Protein AF-A0A1S3QRT1-F1 (afdb_monomer)

pLDDT: mean 77.17, std 11.08, range [49.81, 95.31]

Radius of gyration: 33.48 Å; Cα contacts (8 Å, |Δi|>4): 80; chains: 1; bounding box: 68×28×80 Å

Solvent-accessible surface area (backbone atoms only — not comparable to full-atom values): 7168 Å² total; per-residue (Å²): 110,84,84,40,29,55,74,30,82,55,64,89,86,66,79,66,92,62,74,59,30,51,37,72,64,43,56,60,52,53,52,52,48,51,53,50,51,52,50,51,54,50,52,51,49,50,52,54,47,48,56,51,48,53,56,64,50,42,74,70,42,90,75,38,71,71,60,51,52,54,48,51,59,55,48,46,76,75,34,79,81,69,75,87,68,73,60,79,76,54,52,59,57,51,34,31,71,33,51,70,85,90,21,60,21,85,82,55,54,72,69,58,54,51,53,52,63,76,70,109

Mean predicted aligned error: 14.8 Å

Foldseek 3Di:
DVQQDWPHADDPPPPDPDRIGHHPCVVVVVVVVVVVVVVVVVVVVVVVVVVVVCVVCLVVPQDHPVLVVVLVVLVCVQCVVPPVDHDPVVVLVSLQPRDPPVHQHVPHDPVVVVVVVVVD

Sequence (120 aa):
MLSCLGGKTCDPDSGNTEPECGSTFAYTYFVSFIFFCSFLMLNLFVAVIMDNFEYLTRDSSILGPHHLDEYVRIWAEYDPAACGRIHYKDMYSLLRVISPPLGLGKKCPHRVACKVWTKL

Secondary structure (DSSP, 8-state):
-GGGSSSBPPPGGG--SSS-B--TTHHHHHHHHHHHHHHHHHHHHHHHHHHHHHHHHHTTSSS-HHHHHHHHHHHHHH-TT--S---HHHHHHHHHHSPTTTS--TT--HHHHHHHHTT-

Structure (mmCIF, N/CA/C/O backbone):
data_AF-A0A1S3QRT1-F1
#
_entry.id   AF-A0A1S3QRT1-F1
#
loop_
_atom_site.group_PDB
_atom_site.id
_atom_site.type_symbol
_atom_site.label_atom_id
_atom_site.label_alt_id
_atom_site.label_comp_id
_atom_site.label_asym_id
_atom_site.label_entity_id
_atom_site.label_seq_id
_atom_site.pdbx_PDB_ins_code
_atom_site.Cartn_x
_atom_site.Cartn_y
_atom_site.Cartn_z
_atom_site.occupancy
_atom_site.B_iso_or_equiv
_atom_site.auth_seq_id
_atom_site.auth_comp_id
_atom_site.auth_asym_id
_atom_site.auth_atom_id
_atom_site.pdbx_PDB_model_num
ATOM 1 N N . MET A 1 1 ? -15.732 8.304 24.850 1.00 72.62 1 MET A N 1
ATOM 2 C CA . MET A 1 1 ? -15.004 7.945 26.088 1.00 72.62 1 MET A CA 1
ATOM 3 C C . MET A 1 1 ? -15.834 8.238 27.337 1.00 72.62 1 MET A C 1
ATOM 5 O O . MET A 1 1 ? -16.195 7.296 28.024 1.00 72.62 1 MET A O 1
ATOM 9 N N . LEU A 1 2 ? -16.215 9.499 27.593 1.00 77.94 2 LEU A N 1
ATOM 10 C CA . LEU A 1 2 ? -16.957 9.899 28.806 1.00 77.94 2 LEU A CA 1
ATOM 11 C C . LEU A 1 2 ? -18.351 9.249 28.958 1.00 77.94 2 LEU A C 1
ATOM 13 O O . LEU A 1 2 ? -18.864 9.111 30.066 1.00 77.94 2 LEU A O 1
ATOM 17 N N . SER A 1 3 ? -18.970 8.831 27.853 1.00 78.25 3 SER A N 1
ATOM 18 C CA . SER A 1 3 ? -20.293 8.193 27.857 1.00 78.25 3 SER A CA 1
ATOM 19 C C . SER A 1 3 ? -20.287 6.740 28.343 1.00 78.25 3 SER A C 1
ATOM 21 O O . SER A 1 3 ? -21.353 6.223 28.637 1.00 78.25 3 SER A O 1
ATOM 23 N N . CYS A 1 4 ? -19.118 6.096 28.440 1.00 80.56 4 CYS A N 1
ATOM 24 C CA . CYS A 1 4 ? -18.975 4.690 28.850 1.00 80.56 4 CYS A CA 1
ATOM 25 C C . CYS A 1 4 ? -18.450 4.532 30.289 1.00 80.56 4 CYS A C 1
ATOM 27 O O . CYS A 1 4 ? -18.101 3.426 30.702 1.00 80.56 4 CYS A O 1
ATOM 29 N N . LEU A 1 5 ? -18.332 5.642 31.022 1.00 79.50 5 LEU A N 1
ATOM 30 C CA . LEU A 1 5 ? -17.910 5.659 32.422 1.00 79.50 5 LEU A CA 1
ATOM 31 C C . LEU A 1 5 ? -18.994 5.092 33.334 1.00 79.50 5 LEU A C 1
ATOM 33 O O . LEU A 1 5 ? -20.151 5.057 32.937 1.00 79.50 5 LEU A O 1
ATOM 37 N N . GLY A 1 6 ? -18.608 4.661 34.536 1.00 77.88 6 GLY A N 1
ATOM 38 C CA . GLY A 1 6 ? -19.549 4.143 35.533 1.00 77.88 6 GLY A CA 1
ATOM 39 C C . GLY A 1 6 ? -20.632 5.153 35.922 1.00 77.88 6 GLY A C 1
ATOM 40 O O . GLY A 1 6 ? -20.460 6.364 35.753 1.00 77.88 6 GLY A O 1
ATOM 41 N N . GLY A 1 7 ? -21.755 4.636 36.424 1.00 75.12 7 GLY A N 1
ATOM 42 C CA . GLY A 1 7 ? -22.906 5.438 36.844 1.00 75.12 7 GLY A CA 1
ATOM 43 C C . GLY A 1 7 ? -23.791 5.936 35.694 1.00 75.12 7 GLY A C 1
ATOM 44 O O . GLY A 1 7 ? -24.497 6.933 35.848 1.00 75.12 7 GLY A O 1
ATOM 45 N N . LYS A 1 8 ? -23.745 5.297 34.517 1.00 77.62 8 LYS A N 1
ATOM 46 C CA . LYS A 1 8 ? -24.663 5.590 33.404 1.00 77.62 8 LYS A CA 1
ATOM 47 C C . LYS A 1 8 ? -25.908 4.720 33.498 1.00 77.62 8 LYS A C 1
ATOM 49 O O . LYS A 1 8 ? -25.856 3.602 34.000 1.00 77.62 8 LYS A O 1
ATOM 54 N N . THR A 1 9 ? -27.021 5.237 32.983 1.00 76.50 9 THR A N 1
ATOM 55 C CA . THR A 1 9 ? -28.303 4.528 32.953 1.00 76.50 9 THR A CA 1
ATOM 56 C C . THR A 1 9 ? -28.186 3.266 32.107 1.00 76.50 9 THR A C 1
ATOM 58 O O . THR A 1 9 ? -27.830 3.349 30.928 1.00 76.50 9 THR A O 1
ATOM 61 N N . CYS A 1 10 ? -28.480 2.115 32.707 1.00 77.12 10 CYS A N 1
ATOM 62 C CA . CYS A 1 10 ? -28.590 0.854 31.989 1.00 77.12 10 CYS A CA 1
ATOM 63 C C . CYS A 1 10 ? -29.819 0.830 31.078 1.00 77.12 10 CYS A C 1
ATOM 65 O O . CYS A 1 10 ? -30.830 1.476 31.357 1.00 77.12 10 CYS A O 1
ATOM 67 N N . ASP A 1 11 ? -29.721 0.059 29.999 1.00 82.19 11 ASP A N 1
ATOM 68 C CA . ASP A 1 11 ? -30.869 -0.250 29.157 1.00 82.19 11 ASP A CA 1
ATOM 69 C C . ASP A 1 11 ? -31.883 -1.108 29.947 1.00 82.19 11 ASP A C 1
ATOM 71 O O . ASP A 1 11 ? -31.460 -2.040 30.644 1.00 82.19 11 ASP A O 1
ATOM 75 N N . PRO A 1 12 ? -33.193 -0.810 29.891 1.00 74.12 12 PRO A N 1
ATOM 76 C CA . PRO A 1 12 ? -34.214 -1.527 30.655 1.00 74.12 12 PRO A CA 1
ATOM 77 C C . PRO A 1 12 ? -34.335 -3.019 30.299 1.00 74.12 12 PRO A C 1
ATOM 79 O O . PRO A 1 12 ? -34.754 -3.795 31.155 1.00 74.12 12 PRO A O 1
ATOM 82 N N . ASP A 1 13 ? -33.909 -3.440 29.104 1.00 78.56 13 ASP A N 1
ATOM 83 C CA . ASP A 1 13 ? -33.923 -4.849 28.684 1.00 78.56 13 ASP A CA 1
ATOM 84 C C . ASP A 1 13 ? -32.652 -5.611 29.103 1.00 78.56 13 ASP A C 1
ATOM 86 O O . ASP A 1 13 ? -32.539 -6.820 28.892 1.00 78.56 13 ASP A O 1
ATOM 90 N N . SER A 1 14 ? -31.677 -4.935 29.724 1.00 74.69 14 SER A N 1
ATOM 91 C CA . SER A 1 14 ? -30.378 -5.537 30.065 1.00 74.69 14 SER A CA 1
ATOM 92 C C . SER A 1 14 ? -30.428 -6.573 31.196 1.00 74.69 14 SER A C 1
ATOM 94 O O . SER A 1 14 ? -29.433 -7.255 31.428 1.00 74.69 14 SER A O 1
ATOM 96 N N . GLY A 1 15 ? -31.557 -6.709 31.905 1.00 70.62 15 GLY A N 1
ATOM 97 C CA . GLY A 1 15 ? -31.729 -7.684 32.993 1.00 70.62 15 GLY A CA 1
ATOM 98 C C . GLY A 1 15 ? -30.758 -7.509 34.172 1.00 70.62 15 GLY A C 1
ATOM 99 O O . GLY A 1 15 ? -30.683 -8.385 35.033 1.00 70.62 15 GLY A O 1
ATOM 100 N N . ASN A 1 16 ? -30.007 -6.405 34.217 1.00 69.44 16 ASN A N 1
ATOM 101 C CA . ASN A 1 16 ? -29.028 -6.128 35.260 1.00 69.44 16 ASN A CA 1
ATOM 102 C C . ASN A 1 16 ? -29.718 -5.719 36.566 1.00 69.44 16 ASN A C 1
ATOM 104 O O . ASN A 1 16 ? -30.611 -4.875 36.584 1.00 69.44 16 ASN A O 1
ATOM 108 N N . THR A 1 17 ? -29.264 -6.300 37.676 1.00 63.41 17 THR A N 1
ATOM 109 C CA . THR A 1 17 ? -29.756 -6.001 39.029 1.00 63.41 17 THR A CA 1
ATOM 110 C C . THR A 1 17 ? -29.206 -4.696 39.603 1.00 63.41 17 THR A C 1
ATOM 112 O O . THR A 1 17 ? -29.791 -4.163 40.542 1.00 63.41 17 THR A O 1
ATOM 115 N N . GLU A 1 18 ? -28.108 -4.171 39.052 1.00 64.19 18 GLU A N 1
ATOM 116 C CA . GLU A 1 18 ? -27.488 -2.923 39.506 1.00 64.19 18 GLU A CA 1
ATOM 117 C C . GLU A 1 18 ? -27.711 -1.789 38.487 1.00 64.19 18 GLU A C 1
ATOM 119 O O . GLU A 1 18 ? -27.505 -1.998 37.290 1.00 64.19 18 GLU A O 1
ATOM 124 N N . PRO A 1 19 ? -28.122 -0.582 38.927 1.00 62.78 19 PRO A N 1
ATOM 125 C CA . PRO A 1 19 ? -28.457 0.540 38.045 1.00 62.78 19 PRO A CA 1
ATOM 126 C C . PRO A 1 19 ? -27.233 1.269 37.465 1.00 62.78 19 PRO A C 1
ATOM 128 O O . PRO A 1 19 ? -27.397 2.261 36.752 1.00 62.78 19 PRO A O 1
ATOM 131 N N . GLU A 1 20 ? -26.015 0.813 37.766 1.00 67.38 20 GLU A N 1
ATOM 132 C CA . GLU A 1 20 ? -24.780 1.420 37.277 1.00 67.38 20 GLU A CA 1
ATOM 133 C C . GLU A 1 20 ? -24.234 0.659 36.066 1.00 67.38 20 GLU A C 1
ATOM 135 O O . GLU A 1 20 ? -23.588 -0.380 36.189 1.00 67.38 20 GLU A O 1
ATOM 140 N N . CYS A 1 21 ? -24.453 1.209 34.872 1.00 73.50 21 CYS A N 1
ATOM 141 C CA . CYS A 1 21 ? -23.792 0.750 33.657 1.00 73.50 21 CYS A CA 1
ATOM 142 C C . CYS A 1 21 ? -22.555 1.598 33.350 1.00 73.50 21 CYS A C 1
ATOM 144 O O . CYS A 1 21 ? -22.511 2.804 33.601 1.00 73.50 21 CYS A O 1
ATOM 146 N N . GLY A 1 22 ? -21.548 0.953 32.760 1.00 78.31 22 GLY A N 1
ATOM 147 C CA . GLY A 1 22 ? -20.270 1.570 32.406 1.00 78.31 22 GLY A CA 1
ATOM 148 C C . GLY A 1 22 ? -19.155 1.259 33.403 1.00 78.31 22 GLY A C 1
ATOM 149 O O . GLY A 1 22 ? -19.388 0.898 34.550 1.00 78.31 22 GLY A O 1
ATOM 150 N N . SER A 1 23 ? -17.909 1.365 32.946 1.00 81.56 23 SER A N 1
ATOM 151 C CA . SER A 1 23 ? -16.733 1.029 33.751 1.00 81.56 23 SER A CA 1
ATOM 152 C C . SER A 1 23 ? -15.617 2.026 33.504 1.00 81.56 23 SER A C 1
ATOM 154 O O . SER A 1 23 ? -15.365 2.440 32.372 1.00 81.56 23 SER A O 1
ATOM 156 N N . THR A 1 24 ? -14.879 2.366 34.557 1.00 81.75 24 THR A N 1
ATOM 157 C CA . THR A 1 24 ? -13.655 3.174 34.462 1.00 81.75 24 THR A CA 1
ATOM 158 C C . THR A 1 24 ? -12.594 2.500 33.577 1.00 81.75 24 THR A C 1
ATOM 160 O O . THR A 1 24 ? -11.746 3.185 33.008 1.00 81.75 24 THR A O 1
ATOM 163 N N . PHE A 1 25 ? -12.697 1.181 33.355 1.00 83.38 25 PHE A N 1
ATOM 164 C CA . PHE A 1 25 ? -11.884 0.435 32.387 1.00 83.38 25 PHE A CA 1
ATOM 165 C C . PHE A 1 25 ? -12.049 0.925 30.934 1.00 83.38 25 PHE A C 1
ATOM 167 O O . PHE A 1 25 ? -11.155 0.733 30.107 1.00 83.38 25 PHE A O 1
ATOM 174 N N . ALA A 1 26 ? -13.139 1.640 30.623 1.00 85.56 26 ALA A N 1
ATOM 175 C CA . ALA A 1 26 ? -13.325 2.293 29.332 1.00 85.56 26 ALA A CA 1
ATOM 176 C C . ALA A 1 26 ? -12.169 3.252 28.995 1.00 85.56 26 ALA A C 1
ATOM 178 O O . ALA A 1 26 ? -11.808 3.370 27.824 1.00 85.56 26 ALA A O 1
ATOM 179 N N . TYR A 1 27 ? -11.546 3.898 29.994 1.00 87.88 27 TYR A N 1
ATOM 180 C CA . TYR A 1 27 ? -10.394 4.768 29.751 1.00 87.88 27 TYR A CA 1
ATOM 181 C C . TYR A 1 27 ? -9.239 4.005 29.095 1.00 87.88 27 TYR A C 1
ATOM 183 O O . TYR A 1 27 ? -8.754 4.398 28.034 1.00 87.88 27 TYR A O 1
ATOM 191 N N . THR A 1 28 ? -8.849 2.878 29.686 1.00 88.94 28 THR A N 1
ATOM 192 C CA . THR A 1 28 ? -7.751 2.037 29.199 1.00 88.94 28 THR A CA 1
ATOM 193 C C . THR A 1 28 ? -8.063 1.440 27.825 1.00 88.94 28 THR A C 1
ATOM 195 O O . THR A 1 28 ? -7.190 1.415 26.956 1.00 88.94 28 THR A O 1
ATOM 198 N N . TYR A 1 29 ? -9.315 1.035 27.585 1.00 90.31 29 TYR A N 1
ATOM 199 C CA . TYR A 1 29 ? -9.765 0.547 26.278 1.00 90.31 29 TYR A CA 1
ATOM 200 C C . TYR A 1 29 ? -9.625 1.613 25.180 1.00 90.31 29 TYR A C 1
ATOM 202 O O . TYR A 1 29 ? -8.974 1.376 24.168 1.00 90.31 29 TYR A O 1
ATOM 210 N N . PHE A 1 30 ? -10.174 2.816 25.383 1.00 90.81 30 PHE A N 1
ATOM 211 C CA . PHE A 1 30 ? -10.118 3.862 24.357 1.00 90.81 30 PHE A CA 1
ATOM 212 C C . PHE A 1 30 ? -8.693 4.393 24.133 1.00 90.81 30 PHE A C 1
ATOM 214 O O . PHE A 1 30 ? -8.331 4.656 22.990 1.00 90.81 30 PHE A O 1
ATOM 221 N N . VAL A 1 31 ? -7.867 4.522 25.179 1.00 92.31 31 VAL A N 1
ATOM 222 C CA . VAL A 1 31 ? -6.466 4.972 25.034 1.00 92.31 31 VAL A CA 1
ATOM 223 C C . VAL A 1 31 ? -5.635 3.958 24.248 1.00 92.31 31 VAL A C 1
ATOM 225 O O . VAL A 1 31 ? -4.958 4.337 23.292 1.00 92.31 31 VAL A O 1
ATOM 228 N N . SER A 1 32 ? -5.707 2.674 24.613 1.00 94.00 32 SER A N 1
ATOM 229 C CA . SER A 1 32 ? -4.981 1.616 23.897 1.00 94.00 32 SER A CA 1
ATOM 230 C C . SER A 1 32 ? -5.458 1.482 22.450 1.00 94.00 32 SER A C 1
ATOM 232 O O . SER A 1 32 ? -4.635 1.375 21.542 1.00 94.00 32 SER A O 1
ATOM 234 N N . PHE A 1 33 ? -6.768 1.584 22.218 1.00 93.25 33 PHE A N 1
ATOM 235 C CA . PHE A 1 33 ? -7.346 1.547 20.880 1.00 93.25 33 PHE A CA 1
ATOM 236 C C . PHE A 1 33 ? -6.871 2.711 20.002 1.00 93.25 33 PHE A C 1
ATOM 238 O O . PHE A 1 33 ? -6.462 2.487 18.865 1.00 93.25 33 PHE A O 1
ATOM 245 N N . ILE A 1 34 ? -6.875 3.948 20.514 1.00 92.75 34 ILE A N 1
ATOM 246 C CA . ILE A 1 34 ? -6.406 5.124 19.762 1.00 92.75 34 ILE A CA 1
ATOM 247 C C . ILE A 1 34 ? -4.918 4.995 19.425 1.00 92.75 34 ILE A C 1
ATOM 249 O O . ILE A 1 34 ? -4.522 5.279 18.292 1.00 92.75 34 ILE A O 1
ATOM 253 N N . PHE A 1 35 ? -4.099 4.543 20.377 1.00 94.81 35 PHE A N 1
ATOM 254 C CA . PHE A 1 35 ? -2.672 4.323 20.149 1.00 94.81 35 PHE A CA 1
ATOM 255 C C . PHE A 1 35 ? -2.429 3.269 19.060 1.00 94.81 35 PHE A C 1
ATOM 257 O O . PHE A 1 35 ? -1.698 3.523 18.104 1.00 94.81 35 PHE A O 1
ATOM 264 N N . PHE A 1 36 ? -3.098 2.117 19.157 1.00 95.19 36 PHE A N 1
ATOM 265 C CA . PHE A 1 36 ? -2.966 1.040 18.181 1.00 95.19 36 PHE A CA 1
ATOM 266 C C . PHE A 1 36 ? -3.483 1.446 16.794 1.00 95.19 36 PHE A C 1
ATOM 268 O O . PHE A 1 36 ? -2.809 1.217 15.794 1.00 95.19 36 PHE A O 1
ATOM 275 N N . CYS A 1 37 ? -4.633 2.120 16.723 1.00 95.31 37 CYS A N 1
ATOM 276 C CA . CYS A 1 37 ? -5.202 2.620 15.471 1.00 95.31 37 CYS A CA 1
ATOM 277 C C . CYS A 1 37 ? -4.274 3.638 14.793 1.00 95.31 37 CYS A C 1
ATOM 279 O O . CYS A 1 37 ? -4.026 3.548 13.593 1.00 95.31 37 CYS A O 1
ATOM 281 N N . SER A 1 38 ? -3.688 4.560 15.562 1.00 94.38 38 SER A N 1
ATOM 282 C CA . SER A 1 38 ? -2.748 5.556 15.030 1.00 94.38 38 SER A CA 1
ATOM 283 C C . SER A 1 38 ? -1.460 4.904 14.523 1.00 94.38 38 SER A C 1
ATOM 285 O O . SER A 1 38 ? -0.961 5.274 13.462 1.00 94.38 38 SER A O 1
ATOM 287 N N . PHE A 1 39 ? -0.949 3.896 15.241 1.00 93.81 39 PHE A N 1
ATOM 288 C CA . PHE A 1 39 ? 0.196 3.102 14.800 1.00 93.81 39 PHE A CA 1
ATOM 289 C C . PHE A 1 39 ? -0.110 2.364 13.493 1.00 93.81 39 PHE A C 1
ATOM 291 O O . PHE A 1 39 ? 0.673 2.447 12.552 1.00 93.81 39 PHE A O 1
ATOM 298 N N . LEU A 1 40 ? -1.255 1.686 13.389 1.00 93.38 40 LEU A N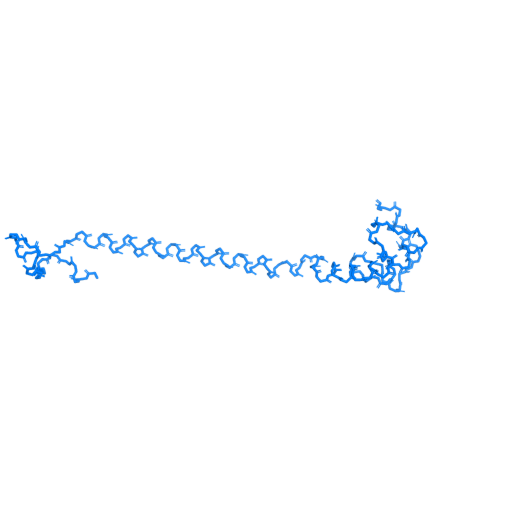 1
ATOM 299 C CA . LEU A 1 40 ? -1.646 1.005 12.154 1.00 93.38 40 LEU A CA 1
ATOM 300 C C . LEU A 1 40 ? -1.824 1.978 10.983 1.00 93.38 40 LEU A C 1
ATOM 302 O O . LEU A 1 40 ? -1.301 1.713 9.906 1.00 93.38 40 LEU A O 1
ATOM 306 N N . MET A 1 41 ? -2.500 3.113 11.190 1.00 91.19 41 MET A N 1
ATOM 307 C CA . MET A 1 41 ? -2.706 4.128 10.149 1.00 91.19 41 MET A CA 1
ATOM 308 C C . MET A 1 41 ? -1.382 4.727 9.660 1.00 91.19 41 MET A C 1
ATOM 310 O O . MET A 1 41 ? -1.200 4.891 8.456 1.00 91.19 41 MET A O 1
ATOM 314 N N . LEU A 1 42 ? -0.434 5.005 10.563 1.00 92.50 42 LEU A N 1
ATOM 315 C CA . LEU A 1 42 ? 0.894 5.504 10.197 1.00 92.50 42 LEU A CA 1
ATOM 316 C C . LEU A 1 42 ? 1.695 4.446 9.434 1.00 92.50 42 LEU A C 1
ATOM 318 O O . LEU A 1 42 ? 2.264 4.754 8.392 1.00 92.50 42 LEU A O 1
ATOM 322 N N . ASN A 1 43 ? 1.717 3.198 9.908 1.00 87.50 43 ASN A N 1
ATOM 323 C CA . ASN A 1 43 ? 2.445 2.128 9.221 1.00 87.50 43 ASN A CA 1
ATOM 324 C C . ASN A 1 43 ? 1.850 1.812 7.845 1.00 87.50 43 ASN A C 1
ATOM 326 O O . ASN A 1 43 ? 2.602 1.599 6.898 1.00 87.50 43 ASN A O 1
ATOM 330 N N . LEU A 1 44 ? 0.522 1.837 7.706 1.00 89.12 44 LEU A N 1
ATOM 331 C CA . LEU A 1 44 ? -0.140 1.695 6.411 1.00 89.12 44 LEU A CA 1
ATOM 332 C C . LEU A 1 44 ? 0.223 2.858 5.484 1.00 89.12 44 LEU A C 1
ATOM 334 O O . LEU A 1 44 ? 0.540 2.637 4.321 1.00 89.12 44 LEU A O 1
ATOM 338 N N . PHE A 1 45 ? 0.234 4.088 5.997 1.00 91.38 45 PHE A N 1
ATOM 339 C CA . PHE A 1 45 ? 0.638 5.260 5.226 1.00 91.38 45 PHE A CA 1
ATOM 340 C C . PHE A 1 45 ? 2.093 5.170 4.752 1.00 91.38 45 PHE A C 1
ATOM 342 O O . PHE A 1 45 ? 2.364 5.430 3.585 1.00 91.38 45 PHE A O 1
ATOM 349 N N . VAL A 1 46 ? 3.020 4.747 5.619 1.00 88.00 46 VAL A N 1
ATOM 350 C CA . VAL A 1 46 ? 4.428 4.528 5.253 1.00 88.00 46 VAL A CA 1
ATOM 351 C C . VAL A 1 46 ? 4.554 3.435 4.195 1.00 88.00 46 VAL A C 1
ATOM 353 O O . VAL A 1 46 ? 5.283 3.638 3.233 1.00 88.00 46 VAL A O 1
ATOM 356 N N . ALA A 1 47 ? 3.829 2.319 4.323 1.00 87.31 47 ALA A N 1
ATOM 357 C CA . ALA A 1 47 ? 3.832 1.255 3.319 1.00 87.31 47 ALA A CA 1
ATOM 358 C C . ALA A 1 47 ? 3.343 1.763 1.953 1.00 87.31 47 ALA A C 1
ATOM 360 O O . ALA A 1 47 ? 4.051 1.638 0.961 1.00 87.31 47 ALA A O 1
ATOM 361 N N . VAL A 1 48 ? 2.198 2.450 1.919 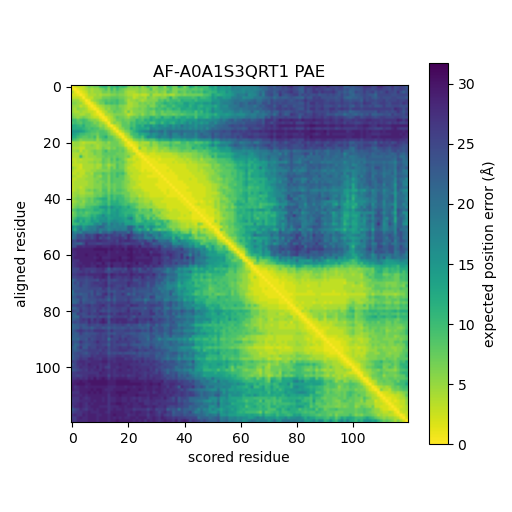1.00 86.00 48 VAL A N 1
ATOM 362 C CA . VAL A 1 48 ? 1.658 3.049 0.688 1.00 86.00 48 VAL A CA 1
ATOM 363 C C . VAL A 1 48 ? 2.632 4.065 0.094 1.00 86.00 48 VAL A C 1
ATOM 365 O O . VAL A 1 48 ? 2.816 4.112 -1.119 1.00 86.00 48 VAL A O 1
ATOM 368 N N . ILE A 1 49 ? 3.266 4.892 0.925 1.00 84.06 49 ILE A N 1
ATOM 369 C CA . ILE A 1 49 ? 4.261 5.862 0.466 1.00 84.06 49 ILE A CA 1
ATOM 370 C C . ILE A 1 49 ? 5.501 5.166 -0.084 1.00 84.06 49 ILE A C 1
ATOM 372 O O . ILE A 1 49 ? 6.001 5.604 -1.111 1.00 84.06 49 ILE A O 1
ATOM 376 N N . MET A 1 50 ? 5.993 4.104 0.550 1.00 78.88 50 MET A N 1
ATOM 377 C CA . MET A 1 50 ? 7.131 3.326 0.054 1.00 78.88 50 MET A CA 1
ATOM 378 C C . MET A 1 50 ? 6.813 2.701 -1.303 1.00 78.88 50 MET A C 1
ATOM 380 O O . MET A 1 50 ? 7.631 2.813 -2.208 1.00 78.88 50 MET A O 1
ATOM 384 N N . ASP A 1 51 ? 5.603 2.173 -1.487 1.00 76.00 51 ASP A N 1
ATOM 385 C CA . ASP A 1 51 ? 5.144 1.660 -2.782 1.00 76.00 51 ASP A CA 1
ATOM 386 C C . ASP A 1 51 ? 5.051 2.784 -3.833 1.00 76.00 51 ASP A C 1
ATOM 388 O O . ASP A 1 51 ? 5.409 2.596 -4.997 1.00 76.00 51 ASP A O 1
ATOM 392 N N . ASN A 1 52 ? 4.637 3.992 -3.426 1.00 73.25 52 ASN A N 1
ATOM 393 C CA . ASN A 1 52 ? 4.621 5.174 -4.296 1.00 73.25 52 ASN A CA 1
ATOM 394 C C . ASN A 1 52 ? 6.033 5.694 -4.614 1.00 73.25 52 ASN A C 1
ATOM 396 O O . ASN A 1 52 ? 6.285 6.139 -5.731 1.00 73.25 52 ASN A O 1
ATOM 400 N N . PHE A 1 53 ? 6.972 5.644 -3.670 1.00 60.38 53 PHE A N 1
ATOM 401 C CA . PHE A 1 53 ? 8.361 6.022 -3.911 1.00 60.38 53 PHE A CA 1
ATOM 402 C C . PHE A 1 53 ? 9.081 4.980 -4.757 1.00 60.38 53 PHE A C 1
ATOM 404 O O . PHE A 1 53 ? 9.854 5.373 -5.621 1.00 60.38 53 PHE A O 1
ATOM 411 N N . GLU A 1 54 ? 8.829 3.683 -4.572 1.00 57.81 54 GLU A N 1
ATOM 412 C CA . GLU A 1 54 ? 9.343 2.628 -5.452 1.00 57.81 54 GLU A CA 1
ATOM 413 C C . GLU A 1 54 ? 8.776 2.782 -6.869 1.00 57.81 54 GLU A C 1
ATOM 415 O O . GLU A 1 54 ? 9.505 2.626 -7.848 1.00 57.81 54 GLU A O 1
ATOM 420 N N . TYR A 1 55 ? 7.512 3.196 -6.996 1.00 56.62 55 TYR A N 1
ATOM 421 C CA . TYR A 1 55 ? 6.921 3.571 -8.280 1.00 56.62 55 TYR A CA 1
ATOM 422 C C . TYR A 1 55 ? 7.633 4.784 -8.911 1.00 56.62 55 TYR A C 1
ATOM 424 O O . TYR A 1 55 ? 8.052 4.712 -10.063 1.00 56.62 55 TYR A O 1
ATOM 432 N N . LEU A 1 56 ? 7.867 5.859 -8.148 1.00 56.66 56 LEU A N 1
ATOM 433 C CA . LEU A 1 56 ? 8.531 7.081 -8.637 1.00 56.66 56 LEU A CA 1
ATOM 434 C C . LEU A 1 56 ? 10.051 6.927 -8.854 1.00 56.66 56 LEU A C 1
ATOM 436 O O . LEU A 1 56 ? 10.632 7.630 -9.677 1.00 56.66 56 LEU A O 1
ATOM 440 N N . THR A 1 57 ? 10.719 6.018 -8.140 1.00 56.50 57 THR A N 1
ATOM 441 C CA . THR A 1 57 ? 12.148 5.688 -8.327 1.00 56.50 57 THR A CA 1
ATOM 442 C C . THR A 1 57 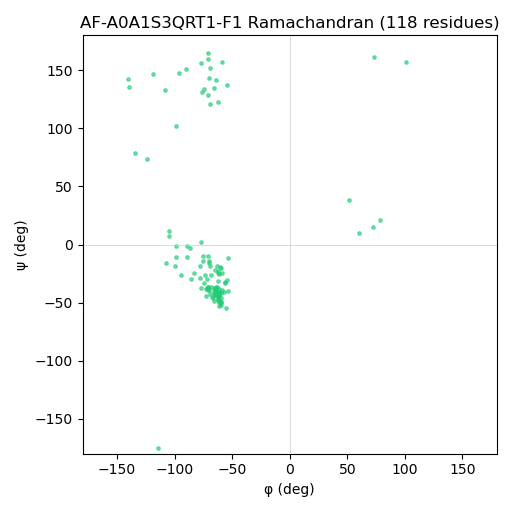? 12.374 4.573 -9.352 1.00 56.50 57 THR A C 1
ATOM 444 O O . THR A 1 57 ? 13.497 4.391 -9.818 1.00 56.50 57 THR A O 1
ATOM 447 N N . ARG A 1 58 ? 11.327 3.872 -9.809 1.00 53.91 58 ARG A N 1
ATOM 448 C CA . ARG A 1 58 ? 11.414 2.993 -10.988 1.00 53.91 58 ARG A CA 1
ATOM 449 C C . ARG A 1 58 ? 11.604 3.760 -12.292 1.00 53.91 58 ARG A C 1
ATOM 451 O O . ARG A 1 58 ? 12.254 3.226 -13.190 1.00 53.91 58 ARG A O 1
ATOM 458 N N . ASP A 1 59 ? 11.162 5.014 -12.358 1.00 51.59 59 ASP A N 1
ATOM 459 C CA . ASP A 1 59 ? 11.429 5.906 -13.495 1.00 51.59 59 ASP A CA 1
ATOM 460 C C . ASP A 1 59 ? 12.904 6.344 -13.585 1.00 51.59 59 ASP A C 1
ATOM 462 O O . ASP A 1 59 ? 13.355 6.790 -14.639 1.00 51.59 59 ASP A O 1
ATOM 466 N N . SER A 1 60 ? 13.694 6.177 -12.514 1.00 49.81 60 SER A N 1
ATOM 467 C CA . SER A 1 60 ? 15.150 6.384 -12.532 1.00 49.81 60 SER A CA 1
ATO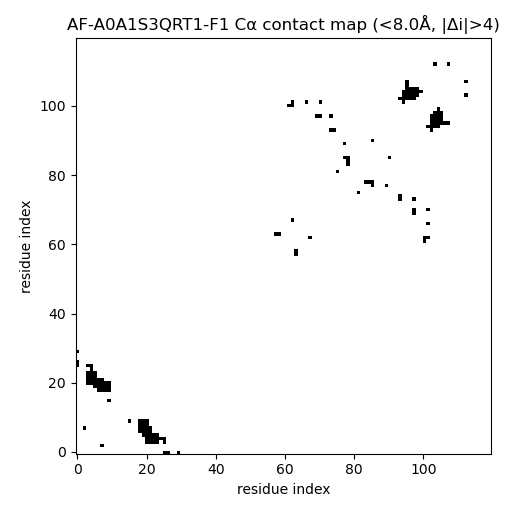M 468 C C . SER A 1 60 ? 15.956 5.088 -12.667 1.00 49.81 60 SER A C 1
ATOM 470 O O . SER A 1 60 ? 17.184 5.140 -12.803 1.00 49.81 60 SER A O 1
ATOM 472 N N . SER A 1 61 ? 15.296 3.924 -12.732 1.00 50.03 61 SER A N 1
ATOM 473 C CA . SER A 1 61 ? 15.942 2.728 -13.261 1.00 50.03 61 SER A CA 1
ATOM 474 C C . SER A 1 61 ? 16.137 2.936 -14.762 1.00 50.03 61 SER A C 1
ATOM 476 O O . SER A 1 61 ? 15.203 3.180 -15.517 1.00 50.03 61 SER A O 1
ATOM 478 N N . ILE A 1 62 ? 17.391 2.887 -15.195 1.00 55.91 62 ILE A N 1
ATOM 479 C CA . ILE A 1 62 ? 17.861 3.233 -16.542 1.00 55.91 62 ILE A CA 1
ATOM 480 C C . ILE A 1 62 ? 17.115 2.494 -17.682 1.00 55.91 62 ILE A C 1
ATOM 482 O O . ILE A 1 62 ? 17.252 2.861 -18.845 1.00 55.91 62 ILE A O 1
ATOM 486 N N . LEU A 1 63 ? 16.307 1.474 -17.371 1.00 62.25 63 LEU A N 1
ATOM 487 C CA . LEU A 1 63 ? 15.530 0.672 -18.305 1.00 62.25 63 LEU A CA 1
ATOM 488 C C . LEU A 1 63 ? 14.084 0.466 -17.810 1.00 62.25 63 LEU A C 1
ATOM 490 O O . LEU A 1 63 ? 13.746 -0.584 -17.270 1.00 62.25 63 LEU A O 1
ATOM 494 N N . GLY A 1 64 ? 13.232 1.478 -17.990 1.00 65.19 64 GLY A N 1
ATOM 495 C CA . GLY A 1 64 ? 11.801 1.386 -17.687 1.00 65.19 64 GLY A CA 1
ATOM 496 C C . GLY A 1 64 ? 11.013 0.487 -18.663 1.00 65.19 64 GLY A C 1
ATOM 497 O O . GLY A 1 64 ? 11.495 0.200 -19.766 1.00 65.19 64 GLY A O 1
ATOM 498 N N . PRO A 1 65 ? 9.777 0.079 -18.304 1.00 65.19 65 PRO A N 1
ATOM 499 C CA . PRO A 1 65 ? 8.916 -0.781 -19.131 1.00 65.19 65 PRO A CA 1
ATOM 500 C C . PRO A 1 65 ? 8.656 -0.198 -20.528 1.00 65.19 65 PRO A C 1
ATOM 502 O O . PRO A 1 65 ? 8.645 -0.927 -21.513 1.00 65.19 65 PRO A O 1
ATOM 505 N N . HIS A 1 66 ? 8.594 1.129 -20.644 1.00 69.06 66 HIS A N 1
ATOM 506 C CA . HIS A 1 66 ? 8.406 1.814 -21.922 1.00 69.06 66 HIS A CA 1
ATOM 507 C C . HIS A 1 66 ? 9.557 1.575 -22.928 1.00 69.06 66 HIS A C 1
ATOM 509 O O . HIS A 1 66 ? 9.332 1.556 -24.137 1.00 69.06 66 HIS A O 1
ATOM 515 N N . HIS A 1 67 ? 10.801 1.383 -22.468 1.00 70.56 67 HIS A N 1
ATOM 516 C CA . HIS A 1 67 ? 11.925 1.064 -23.363 1.00 70.56 67 HIS A CA 1
ATOM 517 C C . HIS A 1 67 ? 11.868 -0.391 -23.856 1.00 70.56 67 HIS A C 1
ATOM 519 O O . HIS A 1 67 ? 12.269 -0.685 -24.982 1.00 70.56 67 HIS A O 1
ATOM 525 N N . LEU A 1 68 ? 11.358 -1.300 -23.021 1.00 75.06 68 LEU A N 1
ATOM 526 C CA . LEU A 1 68 ? 11.135 -2.700 -23.384 1.00 75.06 68 LEU A CA 1
ATOM 527 C C . LEU A 1 68 ? 9.979 -2.836 -24.377 1.00 75.06 68 LEU A C 1
ATOM 529 O O . LEU A 1 68 ? 10.110 -3.584 -25.342 1.00 75.06 68 LEU A O 1
ATOM 533 N N . ASP A 1 69 ? 8.905 -2.065 -24.209 1.00 79.06 69 ASP A N 1
ATOM 534 C CA . ASP A 1 69 ? 7.787 -2.042 -25.157 1.00 79.06 69 ASP A CA 1
ATOM 535 C C . ASP A 1 69 ? 8.235 -1.575 -26.550 1.00 79.06 69 ASP A C 1
ATOM 537 O O . ASP A 1 69 ? 7.863 -2.172 -27.564 1.00 79.06 69 ASP A O 1
ATOM 541 N N . GLU A 1 70 ? 9.100 -0.555 -26.625 1.00 80.75 70 GLU A N 1
ATOM 542 C CA . GLU A 1 70 ? 9.688 -0.118 -27.895 1.00 80.75 70 GLU A CA 1
ATOM 543 C C . GLU A 1 70 ? 10.571 -1.209 -28.524 1.00 80.75 70 GLU A C 1
ATOM 545 O O . GLU A 1 70 ? 10.473 -1.456 -29.730 1.00 80.75 70 GLU A O 1
ATOM 550 N N . TYR A 1 71 ? 11.385 -1.902 -27.717 1.00 82.56 71 TYR A N 1
ATOM 551 C CA . TYR A 1 71 ? 12.191 -3.036 -28.178 1.00 82.56 71 TYR A CA 1
ATOM 552 C C . TYR A 1 71 ? 11.316 -4.158 -28.740 1.00 82.56 71 TYR A C 1
ATOM 554 O O . TYR A 1 71 ? 11.570 -4.617 -29.850 1.00 82.56 71 TYR A O 1
ATOM 562 N N . VAL A 1 72 ? 10.279 -4.580 -28.010 1.00 84.19 72 VAL A N 1
ATOM 563 C CA . VAL A 1 72 ? 9.381 -5.670 -28.423 1.00 84.19 72 VAL A CA 1
ATOM 564 C C . VAL A 1 72 ? 8.640 -5.300 -29.702 1.00 84.19 72 VAL A C 1
ATOM 566 O O . VAL A 1 72 ? 8.544 -6.124 -30.611 1.00 84.19 72 VAL A O 1
ATOM 569 N N . ARG A 1 73 ? 8.176 -4.050 -29.819 1.00 86.25 73 ARG A N 1
ATOM 570 C CA . ARG A 1 73 ? 7.513 -3.557 -31.031 1.00 86.25 73 ARG A CA 1
ATOM 571 C C . ARG A 1 73 ? 8.425 -3.643 -32.252 1.00 86.25 73 ARG A C 1
ATOM 573 O O . ARG A 1 73 ? 7.985 -4.114 -33.294 1.00 86.25 73 ARG A O 1
ATOM 580 N N . ILE A 1 74 ? 9.681 -3.209 -32.128 1.00 85.12 74 ILE A N 1
ATOM 581 C CA . ILE A 1 74 ? 10.653 -3.283 -33.228 1.00 85.12 74 ILE A CA 1
ATOM 582 C C . ILE A 1 74 ? 11.025 -4.743 -33.499 1.00 85.12 74 ILE A C 1
ATOM 584 O O . ILE A 1 74 ? 11.061 -5.152 -34.650 1.00 85.12 74 ILE A O 1
ATOM 588 N N . TRP A 1 75 ? 11.251 -5.554 -32.464 1.00 86.81 75 TRP A N 1
ATOM 589 C CA . TRP A 1 75 ? 11.571 -6.978 -32.596 1.00 86.81 75 TRP A CA 1
ATOM 590 C C . TRP A 1 75 ? 10.496 -7.751 -33.368 1.00 86.81 75 TRP A C 1
ATOM 592 O O . TRP A 1 75 ? 10.830 -8.568 -34.225 1.00 86.81 75 TRP A O 1
ATOM 602 N N . ALA A 1 76 ? 9.217 -7.452 -33.125 1.00 86.44 76 ALA A N 1
ATOM 603 C CA . ALA A 1 76 ? 8.094 -8.075 -33.821 1.00 86.44 76 ALA A CA 1
ATOM 604 C C . ALA A 1 76 ? 8.100 -7.825 -35.343 1.00 86.44 76 ALA A C 1
ATOM 606 O O . ALA A 1 76 ? 7.582 -8.650 -36.093 1.00 86.44 76 ALA A O 1
ATOM 607 N N . GLU A 1 77 ? 8.712 -6.734 -35.820 1.00 86.94 77 GLU A N 1
ATOM 608 C CA . GLU A 1 77 ? 8.885 -6.485 -37.260 1.00 86.94 77 GLU A CA 1
ATOM 609 C C . GLU A 1 77 ? 9.929 -7.426 -37.891 1.00 86.94 77 GLU A C 1
ATOM 611 O O . GLU A 1 77 ? 9.817 -7.767 -39.068 1.00 86.94 77 GLU A O 1
ATOM 616 N N . TYR A 1 78 ? 10.933 -7.865 -37.121 1.00 84.12 78 TYR A N 1
ATOM 617 C CA . TYR A 1 78 ? 12.022 -8.724 -37.606 1.00 84.12 78 TYR A CA 1
ATOM 618 C C . TYR A 1 78 ? 11.777 -10.223 -37.371 1.00 84.12 78 TYR A C 1
ATOM 620 O O . TYR A 1 78 ? 12.304 -11.042 -38.122 1.00 84.12 78 TYR A O 1
ATOM 628 N N . ASP A 1 79 ? 10.986 -10.594 -36.360 1.00 87.69 79 ASP A N 1
ATOM 629 C CA . ASP A 1 79 ? 10.604 -11.981 -36.062 1.00 87.69 79 ASP A CA 1
ATOM 630 C C . ASP A 1 79 ? 9.071 -12.151 -36.018 1.00 87.69 79 ASP A C 1
ATOM 632 O O . ASP A 1 79 ? 8.484 -12.325 -34.945 1.00 87.69 79 ASP A O 1
ATOM 636 N N . PRO A 1 80 ? 8.392 -12.125 -37.182 1.00 84.94 80 PRO A N 1
ATOM 637 C CA . PRO A 1 80 ? 6.934 -12.255 -37.255 1.00 84.94 80 PRO A CA 1
ATOM 638 C C . PRO A 1 80 ? 6.434 -13.657 -36.878 1.00 84.94 80 PRO A C 1
ATOM 640 O O . PRO A 1 80 ? 5.256 -13.833 -36.577 1.00 84.94 80 PRO A O 1
ATOM 643 N N . ALA A 1 81 ? 7.313 -14.663 -36.909 1.00 86.00 81 ALA A N 1
ATOM 644 C CA . ALA A 1 81 ? 6.993 -16.043 -36.558 1.00 86.00 81 ALA A CA 1
ATOM 645 C C . ALA A 1 81 ? 7.196 -16.346 -35.061 1.00 86.00 81 ALA A C 1
ATOM 647 O O . ALA A 1 81 ? 6.930 -17.470 -34.638 1.00 86.00 81 ALA A O 1
ATOM 648 N N . ALA A 1 82 ? 7.656 -15.365 -34.270 1.00 85.81 82 ALA A N 1
ATOM 649 C CA . ALA A 1 82 ? 7.977 -15.511 -32.849 1.00 85.81 82 ALA A CA 1
ATOM 650 C C . ALA A 1 82 ? 8.916 -16.701 -32.561 1.00 85.81 82 ALA A C 1
ATOM 652 O O . ALA A 1 82 ? 8.788 -17.398 -31.553 1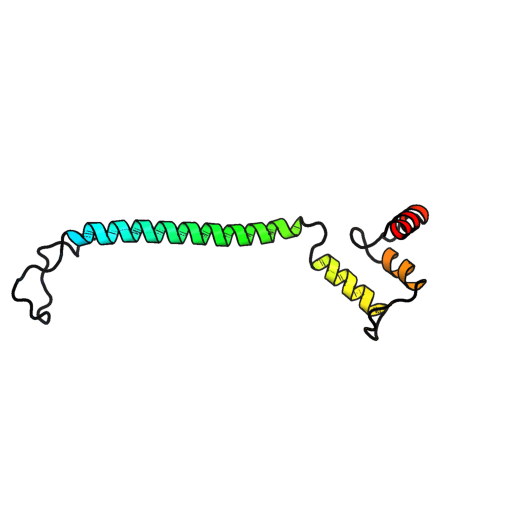.00 85.81 82 ALA A O 1
ATOM 653 N N . CYS A 1 83 ? 9.881 -16.932 -33.453 1.00 83.50 83 CYS A N 1
ATOM 654 C CA . CYS A 1 83 ? 10.884 -17.986 -33.318 1.00 83.50 83 CYS A CA 1
ATOM 655 C C . CYS A 1 83 ? 11.901 -17.694 -32.197 1.00 83.50 83 CYS A C 1
ATOM 657 O O . CYS A 1 83 ? 12.669 -18.579 -31.808 1.00 83.50 83 CYS A O 1
ATOM 659 N N . GLY A 1 84 ? 11.951 -16.450 -31.707 1.00 84.44 84 GLY A N 1
ATOM 660 C CA . GLY A 1 84 ? 12.882 -15.967 -30.689 1.00 84.44 84 GLY A CA 1
ATOM 661 C C . GLY A 1 84 ? 14.315 -15.823 -31.203 1.00 84.44 84 GLY A C 1
ATOM 662 O O . GLY A 1 84 ? 15.253 -15.759 -30.410 1.00 84.44 84 GLY A O 1
ATOM 663 N N . ARG A 1 85 ? 14.512 -15.830 -32.528 1.00 83.56 85 ARG A N 1
ATOM 664 C CA . ARG A 1 85 ? 15.832 -15.821 -33.171 1.00 83.56 85 ARG A CA 1
ATOM 665 C C . ARG A 1 85 ? 15.819 -14.904 -34.382 1.00 83.56 85 ARG A C 1
ATOM 667 O O . ARG A 1 85 ? 14.929 -14.996 -35.218 1.00 83.56 85 ARG A O 1
ATOM 674 N N . ILE A 1 86 ? 16.862 -14.092 -34.507 1.00 86.75 86 ILE A N 1
ATOM 675 C CA . ILE A 1 86 ? 17.087 -13.205 -35.648 1.00 86.75 86 ILE A CA 1
ATOM 676 C C . ILE A 1 86 ? 18.392 -13.582 -36.349 1.00 86.75 86 ILE A C 1
ATOM 678 O O . ILE A 1 86 ? 19.354 -14.030 -35.721 1.00 86.75 86 ILE A O 1
ATOM 682 N N . HIS A 1 87 ? 18.435 -13.415 -37.668 1.00 85.62 87 HIS A N 1
ATOM 683 C CA . HIS A 1 87 ? 19.649 -13.648 -38.435 1.00 85.62 87 HIS A CA 1
ATOM 684 C C . HIS A 1 87 ? 20.702 -12.562 -38.133 1.00 85.62 87 HIS A C 1
ATOM 686 O O . HIS A 1 87 ? 20.386 -11.382 -37.970 1.00 85.62 87 HIS A O 1
ATOM 692 N N . TYR A 1 88 ? 21.986 -12.937 -38.089 1.00 81.06 88 TYR A N 1
ATOM 693 C CA . TYR A 1 88 ? 23.076 -12.058 -37.628 1.00 81.06 88 TYR A CA 1
ATOM 694 C C . TYR A 1 88 ? 23.229 -10.752 -38.433 1.00 81.06 88 TYR A C 1
ATOM 696 O O . TYR A 1 88 ? 23.760 -9.766 -37.925 1.00 81.06 88 TYR A O 1
ATOM 704 N N . LYS A 1 89 ? 22.778 -10.735 -39.694 1.00 80.94 89 LYS A N 1
ATOM 705 C CA . LYS A 1 89 ? 22.789 -9.534 -40.548 1.00 80.94 89 LYS A CA 1
ATOM 706 C C . LYS A 1 89 ? 21.750 -8.501 -40.105 1.00 80.94 89 LYS A C 1
ATOM 708 O O . LYS A 1 89 ? 22.038 -7.307 -40.115 1.00 80.94 89 LYS A O 1
ATOM 713 N N . ASP A 1 90 ? 20.584 -8.964 -39.671 1.00 83.06 90 ASP A N 1
ATOM 714 C CA . ASP A 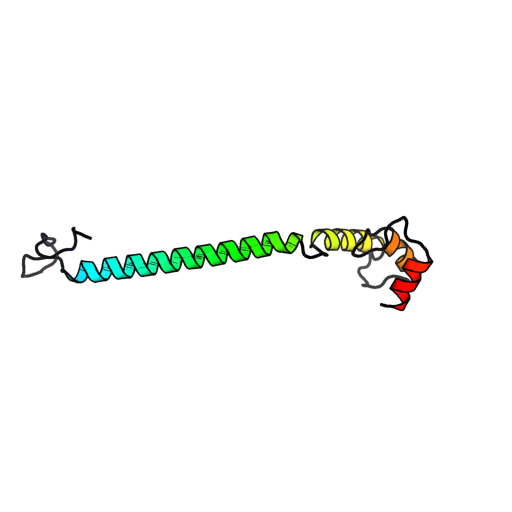1 90 ? 19.452 -8.108 -39.298 1.00 83.06 90 ASP A CA 1
ATOM 715 C C . ASP A 1 90 ? 19.590 -7.594 -37.864 1.00 83.06 90 ASP A C 1
ATOM 717 O O . ASP A 1 90 ? 19.151 -6.496 -37.533 1.00 83.06 90 ASP A O 1
ATOM 721 N N . MET A 1 91 ? 20.336 -8.335 -37.045 1.00 81.38 91 MET A N 1
ATOM 722 C CA . MET A 1 91 ? 20.750 -7.952 -35.699 1.00 81.38 91 MET A CA 1
ATOM 723 C C . MET A 1 91 ? 21.454 -6.581 -35.652 1.0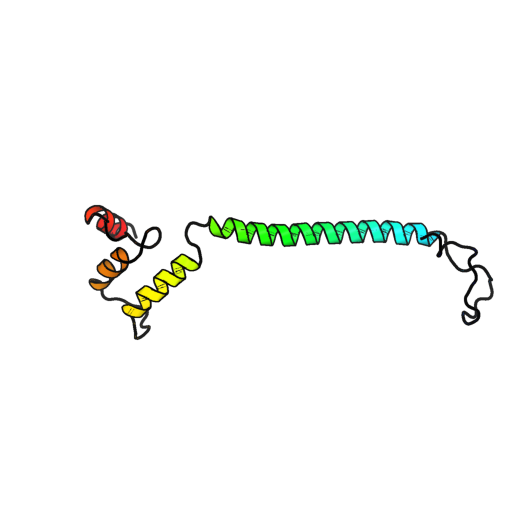0 81.38 91 MET A C 1
ATOM 725 O O . MET A 1 91 ? 21.205 -5.772 -34.757 1.00 81.38 91 MET A O 1
ATOM 729 N N . TYR A 1 92 ? 22.310 -6.278 -36.637 1.00 78.81 92 TYR A N 1
ATOM 730 C CA . TYR A 1 92 ? 22.993 -4.983 -36.716 1.00 78.81 92 TYR A CA 1
ATOM 731 C C . TYR A 1 92 ? 22.039 -3.834 -37.074 1.00 78.81 92 TYR A C 1
ATOM 733 O O . TYR A 1 92 ? 22.151 -2.733 -36.527 1.00 78.81 92 TYR A O 1
ATOM 741 N N . SER A 1 93 ? 21.096 -4.093 -37.980 1.00 81.56 93 SER A N 1
ATOM 742 C CA . SER A 1 93 ? 20.063 -3.136 -38.383 1.00 81.56 93 SER A CA 1
ATOM 743 C C . SER A 1 93 ? 19.125 -2.819 -37.218 1.00 81.56 93 SER A C 1
ATOM 745 O O . SER A 1 93 ? 18.873 -1.646 -36.950 1.00 81.56 93 SER A O 1
ATOM 747 N N . LEU A 1 94 ? 18.711 -3.838 -36.458 1.00 83.69 94 LEU A N 1
ATOM 748 C CA . LEU A 1 94 ? 17.852 -3.699 -35.282 1.00 83.69 94 LEU A CA 1
ATOM 749 C C . LEU A 1 94 ? 18.487 -2.797 -34.208 1.00 83.69 94 LEU A C 1
ATOM 751 O O . LEU A 1 94 ? 17.873 -1.817 -33.788 1.00 83.69 94 LEU A O 1
ATOM 755 N N . LEU A 1 95 ? 19.755 -3.023 -33.834 1.00 79.25 95 LEU A N 1
ATOM 756 C CA . LEU A 1 95 ? 20.435 -2.193 -32.824 1.00 79.25 95 LEU A CA 1
ATOM 757 C C . LEU A 1 95 ? 20.648 -0.727 -33.233 1.00 79.25 95 LEU A C 1
ATOM 759 O O . LEU A 1 95 ? 20.844 0.123 -32.365 1.00 79.25 95 LEU A O 1
ATOM 763 N N . ARG A 1 96 ? 20.650 -0.407 -34.533 1.00 78.06 96 ARG A N 1
ATOM 764 C CA . ARG A 1 96 ? 20.733 0.985 -35.011 1.00 78.06 96 ARG A CA 1
ATOM 765 C C . ARG A 1 96 ? 19.404 1.726 -34.905 1.00 78.06 96 ARG A C 1
ATOM 767 O O . ARG A 1 96 ? 19.409 2.954 -34.799 1.00 78.06 96 ARG A O 1
ATOM 774 N N . VAL A 1 97 ? 18.290 1.003 -34.998 1.00 78.75 97 VAL A N 1
ATOM 775 C CA . VAL A 1 97 ? 16.940 1.574 -34.909 1.00 78.75 97 VAL A CA 1
ATOM 776 C C . VAL A 1 97 ? 16.590 1.878 -33.455 1.00 78.75 97 VAL A C 1
ATOM 778 O O . VAL A 1 97 ? 16.006 2.925 -33.188 1.00 78.75 97 VAL A O 1
ATOM 781 N N . ILE A 1 98 ? 17.017 1.019 -32.528 1.00 81.50 98 ILE A N 1
ATOM 782 C CA . ILE A 1 98 ? 16.777 1.183 -31.092 1.00 81.50 98 ILE A CA 1
ATOM 783 C C . ILE A 1 98 ? 17.716 2.254 -30.518 1.00 81.50 98 ILE A C 1
ATOM 785 O O . ILE A 1 98 ? 18.928 2.260 -30.769 1.00 81.50 98 ILE A O 1
ATOM 789 N N . SER A 1 99 ? 17.152 3.188 -29.754 1.00 71.94 99 SER A N 1
ATOM 790 C CA . SER A 1 99 ? 17.909 4.258 -29.096 1.00 71.94 99 SER A CA 1
ATOM 791 C C . SER A 1 99 ? 18.651 3.739 -27.847 1.00 71.94 99 SER A C 1
ATOM 793 O O . SER A 1 99 ? 18.245 2.728 -27.265 1.00 71.94 99 SER A O 1
ATOM 795 N N . PRO A 1 100 ? 19.746 4.393 -27.404 1.00 71.56 100 PRO A N 1
ATOM 796 C CA . PRO A 1 100 ? 20.349 4.101 -26.097 1.00 71.56 100 PRO A CA 1
ATOM 797 C C . PRO A 1 100 ? 19.278 4.232 -24.999 1.00 71.56 100 PRO A C 1
ATOM 799 O O . PRO A 1 100 ? 18.506 5.191 -25.082 1.00 71.56 100 PRO A O 1
ATOM 802 N N . PRO A 1 101 ? 19.187 3.327 -24.000 1.00 65.06 101 PRO A N 1
ATOM 803 C CA . PRO A 1 101 ? 20.226 2.422 -23.476 1.00 65.06 101 PRO A CA 1
ATOM 804 C C . PRO A 1 101 ? 20.218 0.963 -23.982 1.00 65.06 101 PRO A C 1
ATOM 806 O O . PRO A 1 101 ? 21.187 0.253 -23.725 1.00 65.06 101 PRO A O 1
ATOM 809 N N . LEU A 1 102 ? 19.174 0.501 -24.685 1.00 72.31 102 LEU A N 1
ATOM 810 C CA . LEU A 1 102 ? 19.099 -0.873 -25.230 1.00 72.31 102 LEU A CA 1
ATOM 811 C C . LEU A 1 102 ? 19.771 -1.021 -26.598 1.00 72.31 102 LEU A C 1
ATOM 813 O O . LEU A 1 102 ? 20.244 -2.098 -26.955 1.00 72.31 102 LEU A O 1
ATOM 817 N N . GLY A 1 103 ? 19.773 0.054 -27.382 1.00 74.56 103 GLY A N 1
ATOM 818 C CA . GLY A 1 103 ? 20.369 0.089 -28.706 1.00 74.56 103 GLY A CA 1
ATOM 819 C C . GLY A 1 103 ? 21.557 1.036 -28.793 1.00 74.56 103 GLY A C 1
ATOM 820 O O . GLY A 1 103 ? 22.014 1.631 -27.818 1.00 74.56 103 GLY A O 1
ATOM 821 N N . LEU A 1 104 ? 22.075 1.178 -30.006 1.00 75.94 104 LEU A N 1
ATOM 822 C CA . LEU A 1 104 ? 23.247 1.993 -30.309 1.00 75.94 104 LEU A CA 1
ATOM 823 C C . LEU A 1 104 ? 22.860 3.368 -30.879 1.00 75.94 104 LEU A C 1
ATOM 825 O O . LEU A 1 104 ? 23.673 4.295 -30.857 1.00 75.94 104 LEU A O 1
ATOM 829 N N . GLY A 1 105 ? 21.624 3.512 -31.370 1.00 70.62 105 GLY A N 1
ATOM 830 C CA . GLY A 1 105 ? 21.115 4.711 -32.027 1.00 70.62 105 GLY A CA 1
ATOM 831 C C . GLY A 1 105 ? 21.660 4.936 -33.446 1.00 70.62 105 GLY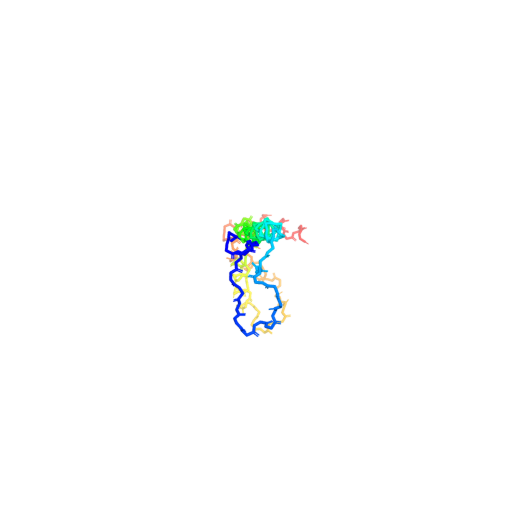 A C 1
ATOM 832 O O . GLY A 1 105 ? 22.713 4.435 -33.850 1.00 70.62 105 GLY A O 1
ATOM 833 N N . LYS A 1 106 ? 20.948 5.766 -34.219 1.00 66.81 106 LYS A N 1
ATOM 834 C CA . LYS A 1 106 ? 21.176 5.980 -35.666 1.00 66.81 106 LYS A CA 1
ATOM 835 C C . LYS A 1 106 ? 22.542 6.586 -36.035 1.00 66.81 106 LYS A C 1
ATOM 837 O O . LYS A 1 106 ? 22.951 6.491 -37.188 1.00 66.81 106 LYS A O 1
ATOM 842 N N . LYS A 1 107 ? 23.248 7.213 -35.083 1.00 65.12 107 LYS A N 1
ATOM 843 C CA . LYS A 1 107 ? 24.551 7.885 -35.293 1.00 65.12 107 LYS A CA 1
ATOM 844 C C . LYS A 1 107 ? 25.754 7.095 -34.750 1.00 65.12 107 LYS A C 1
ATOM 846 O O . LYS A 1 107 ? 26.846 7.651 -34.652 1.00 65.12 107 LYS A O 1
ATOM 851 N N . CYS A 1 108 ? 25.584 5.827 -34.367 1.00 66.06 108 CYS A N 1
ATOM 852 C CA . CYS A 1 108 ? 26.654 5.089 -33.697 1.00 66.06 108 CYS A CA 1
ATOM 853 C C . CYS A 1 108 ? 27.828 4.741 -34.640 1.00 66.06 108 CYS A C 1
ATOM 855 O O . CYS A 1 108 ? 27.607 4.129 -35.691 1.00 66.06 108 CYS A O 1
ATOM 857 N N . PRO A 1 109 ? 29.090 5.054 -34.276 1.00 74.50 109 PRO A N 1
ATOM 858 C CA . PRO A 1 109 ? 30.257 4.651 -35.054 1.00 74.50 109 PRO A CA 1
ATOM 859 C C . PRO A 1 109 ? 30.415 3.127 -35.086 1.00 74.50 109 PRO A C 1
ATOM 861 O O . PRO A 1 109 ? 30.284 2.454 -34.061 1.00 74.50 109 PRO A O 1
ATOM 864 N N . HIS A 1 110 ? 30.825 2.581 -36.234 1.00 68.50 110 HIS A N 1
ATOM 865 C CA . HIS A 1 110 ? 31.017 1.134 -36.429 1.00 68.50 110 HIS A CA 1
ATOM 866 C C . HIS A 1 110 ? 31.966 0.499 -35.393 1.00 68.50 110 HIS A C 1
ATOM 868 O O . HIS A 1 110 ? 31.798 -0.655 -35.001 1.00 68.50 110 HIS A O 1
ATOM 874 N N . ARG A 1 111 ? 32.943 1.276 -34.906 1.00 70.75 111 ARG A N 1
ATOM 875 C CA . ARG A 1 111 ? 33.917 0.863 -33.887 1.00 70.75 111 ARG A CA 1
ATOM 876 C C . ARG A 1 111 ? 33.303 0.720 -32.491 1.00 70.75 111 ARG A C 1
ATOM 878 O O . ARG A 1 111 ? 33.704 -0.174 -31.754 1.00 70.75 111 ARG A O 1
ATOM 885 N N . VAL A 1 112 ? 32.349 1.582 -32.130 1.00 71.81 112 VAL A N 1
ATOM 886 C CA . VAL A 1 112 ? 31.652 1.524 -30.832 1.00 71.81 112 VAL A CA 1
ATOM 887 C C . VAL A 1 112 ? 30.691 0.342 -30.826 1.00 71.81 112 VAL A C 1
ATOM 889 O O . VAL A 1 112 ? 30.727 -0.453 -29.894 1.00 71.81 112 VAL A O 1
ATOM 892 N N . ALA A 1 113 ? 29.943 0.161 -31.917 1.00 69.75 113 ALA A N 1
ATOM 893 C CA . ALA A 1 113 ? 29.074 -0.994 -32.115 1.00 69.75 113 ALA A CA 1
ATOM 894 C C . ALA A 1 113 ? 29.847 -2.315 -31.984 1.00 69.75 113 ALA A C 1
ATOM 896 O O . ALA A 1 113 ? 29.506 -3.150 -31.154 1.00 69.75 113 ALA A O 1
ATOM 897 N N . CYS A 1 114 ? 30.929 -2.481 -32.753 1.00 67.88 114 CYS A N 1
ATOM 898 C CA . CYS A 1 114 ? 31.731 -3.706 -32.741 1.00 67.88 114 CYS A CA 1
ATOM 899 C C . CYS A 1 114 ? 32.357 -3.979 -31.361 1.00 67.88 114 CYS A C 1
ATOM 901 O O . CYS A 1 114 ? 32.360 -5.113 -30.901 1.00 67.88 114 CYS A O 1
ATOM 903 N N . LYS A 1 115 ? 32.808 -2.933 -30.651 1.00 74.81 115 LYS A N 1
ATOM 904 C CA . LYS A 1 115 ? 33.359 -3.062 -29.294 1.00 74.81 115 LYS A CA 1
ATOM 905 C C . LYS A 1 115 ? 32.316 -3.520 -28.270 1.00 74.81 115 LYS A C 1
ATOM 907 O O . LYS A 1 115 ? 32.669 -4.272 -27.367 1.00 74.81 115 LYS A O 1
ATOM 912 N N . VAL A 1 116 ? 31.069 -3.058 -28.386 1.00 68.81 116 VAL A N 1
ATOM 913 C CA . VAL A 1 116 ? 29.950 -3.517 -27.545 1.00 68.81 116 VAL A CA 1
ATOM 914 C C . VAL A 1 116 ? 29.617 -4.975 -27.869 1.00 68.81 116 VAL A C 1
ATOM 916 O O . VAL A 1 116 ? 29.559 -5.786 -26.955 1.00 68.81 116 VAL A O 1
ATOM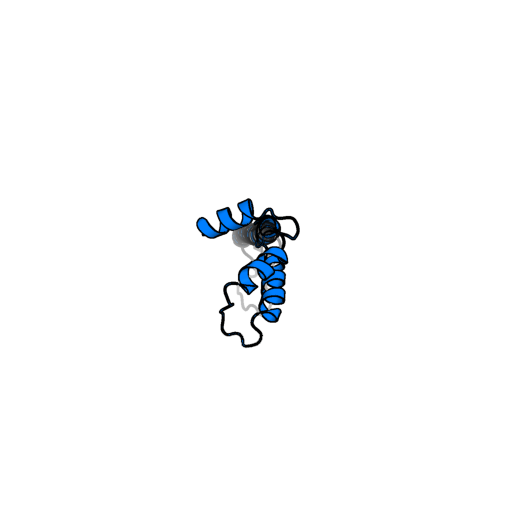 919 N N . TRP A 1 117 ? 29.539 -5.333 -29.154 1.00 65.50 117 TRP A N 1
ATOM 920 C CA . TRP A 1 117 ? 29.313 -6.711 -29.611 1.00 65.50 117 TRP A CA 1
ATOM 921 C C . TRP A 1 117 ? 30.372 -7.709 -29.141 1.00 65.50 117 TRP A C 1
ATOM 923 O O . TRP A 1 117 ? 30.031 -8.822 -28.786 1.00 65.50 117 TRP A O 1
ATOM 933 N N . THR A 1 118 ? 31.651 -7.326 -29.124 1.00 70.50 118 THR A N 1
ATOM 934 C CA . THR A 1 118 ? 32.740 -8.202 -28.647 1.00 70.50 118 THR A CA 1
ATOM 935 C C . THR A 1 118 ? 32.805 -8.334 -27.123 1.00 70.50 118 THR A C 1
ATOM 937 O O . THR A 1 118 ? 33.630 -9.090 -26.618 1.00 70.50 118 THR A O 1
ATOM 940 N N . LYS A 1 119 ? 32.037 -7.518 -26.390 1.00 61.78 119 LYS A N 1
ATOM 941 C CA . LYS A 1 119 ? 32.033 -7.470 -24.921 1.00 61.78 119 LYS A CA 1
ATOM 942 C C . LYS A 1 119 ? 30.779 -8.083 -24.287 1.00 61.78 119 LYS A C 1
ATOM 944 O O . LYS A 1 119 ? 30.808 -8.295 -23.077 1.00 61.78 119 LYS A O 1
ATOM 949 N N . LEU A 1 120 ? 29.718 -8.289 -25.067 1.00 53.28 120 LEU A N 1
ATOM 950 C CA . LEU A 1 120 ? 28.540 -9.092 -24.722 1.00 53.28 120 LEU A CA 1
ATOM 951 C C . LEU A 1 120 ? 28.840 -10.571 -24.979 1.00 53.28 120 LEU A C 1
ATOM 953 O O . LEU A 1 120 ? 28.363 -11.393 -24.172 1.00 53.28 120 LEU A O 1
#

Nearest PDB structures (foldseek):
  8x93-assembly1_A  TM=7.129E-01  e=5.337E-12  Homo sapiens
  8x91-assembly1_A  TM=7.236E-01  e=2.245E-11  Homo sapiens
  6jp8-assembly1_A  TM=6.803E-01  e=2.520E-09  Oryctolagus cuniculus
  7jpx-assembly1_A  TM=7.036E-01  e=7.200E-08  Oryctolagus cuniculus
  8vqc-assembly1_A  TM=6.545E-01  e=4.375E-03  Periplaneta americana